Protein AF-A0A1F9TU70-F1 (afdb_monomer_lite)

Sequence (97 aa):
MGNFELYSAGGLNFVEAAVWILIGFYLFFRSKASATGQGKDYLLLSALFLAFGLSDVVEVYSGAWWKPWWLLAWKALNAIGLLYLAGKLYLAERGKP

Radius of gyration: 15.64 Å; chains: 1; bounding box: 32×26×56 Å

Secondary structure (DSSP, 8-state):
-----TTSHHHHHHHHHHHHHHHHHHHHHHHHT--SSTHHHHHHHHHHHHHHHHHHHHHHHHSSTTSSHHHHHHHHHHHHHHHHHHHHHHHHHHT--

Structure (mmCIF, N/CA/C/O backbone):
data_AF-A0A1F9TU70-F1
#
_entry.id   AF-A0A1F9TU70-F1
#
loop_
_atom_site.group_PDB
_atom_site.id
_atom_site.type_symbol
_atom_site.label_atom_id
_atom_site.label_alt_id
_atom_site.label_comp_id
_atom_site.label_asym_id
_atom_site.label_entity_id
_atom_site.label_seq_id
_atom_site.pdbx_PDB_ins_code
_atom_site.Cartn_x
_atom_site.Cartn_y
_atom_site.Cartn_z
_atom_site.occupancy
_atom_site.B_iso_or_equiv
_atom_site.auth_seq_id
_atom_site.auth_comp_id
_atom_site.auth_asym_id
_atom_site.auth_atom_id
_atom_site.pdbx_PDB_model_num
ATOM 1 N N . MET A 1 1 ? 3.834 -10.294 -28.839 1.00 42.44 1 MET A N 1
ATOM 2 C CA . MET A 1 1 ? 3.552 -10.263 -27.390 1.00 42.44 1 MET A CA 1
ATOM 3 C C . MET A 1 1 ? 4.464 -11.301 -26.774 1.00 42.44 1 MET A C 1
ATOM 5 O O . MET A 1 1 ? 4.300 -12.469 -27.093 1.00 42.44 1 MET A O 1
ATOM 9 N N . GLY A 1 2 ? 5.523 -10.865 -26.085 1.00 50.69 2 GLY A N 1
ATOM 10 C CA . GLY A 1 2 ? 6.510 -11.777 -25.502 1.00 50.69 2 GLY A CA 1
ATOM 11 C C . GLY A 1 2 ? 5.842 -12.699 -24.488 1.00 50.69 2 GLY A C 1
ATOM 12 O O . GLY A 1 2 ? 4.907 -12.282 -23.807 1.00 50.69 2 GLY A O 1
ATOM 13 N N . ASN A 1 3 ? 6.282 -13.952 -24.450 1.00 58.78 3 ASN A N 1
ATOM 14 C CA . ASN A 1 3 ? 5.749 -14.976 -23.562 1.00 58.78 3 ASN A CA 1
ATOM 15 C C . ASN A 1 3 ? 5.784 -14.446 -22.121 1.00 58.78 3 ASN A C 1
ATOM 17 O O . ASN A 1 3 ? 6.839 -14.034 -21.643 1.00 58.78 3 ASN A O 1
ATOM 21 N N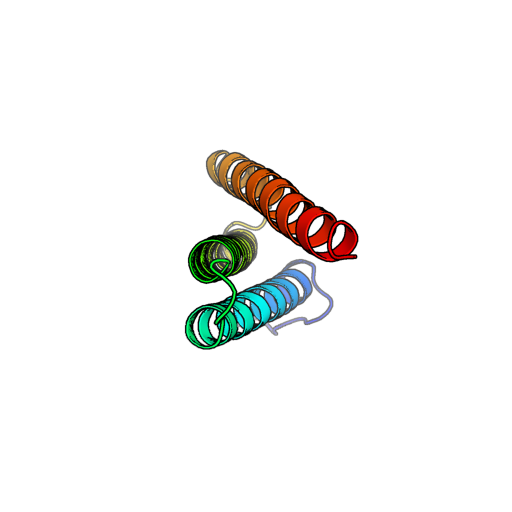 . PHE A 1 4 ? 4.635 -14.404 -21.446 1.00 61.94 4 PHE A N 1
ATOM 22 C CA . PHE A 1 4 ? 4.587 -14.089 -20.023 1.00 61.94 4 PHE A CA 1
ATOM 23 C C . PHE A 1 4 ? 5.292 -15.221 -19.267 1.00 61.94 4 PHE A C 1
ATOM 25 O O . PHE A 1 4 ? 4.722 -16.290 -19.051 1.00 61.94 4 PHE A O 1
ATOM 32 N N . GLU A 1 5 ? 6.560 -15.016 -18.923 1.00 73.81 5 GLU A N 1
ATOM 33 C CA . GLU A 1 5 ? 7.322 -15.951 -18.104 1.00 73.81 5 GLU A CA 1
ATOM 34 C C . GLU A 1 5 ? 7.027 -15.670 -16.633 1.00 73.81 5 GLU A C 1
ATOM 36 O O . GLU A 1 5 ? 7.590 -14.752 -16.034 1.00 73.81 5 GLU A O 1
ATOM 41 N N . LEU A 1 6 ? 6.144 -16.479 -16.043 1.00 66.75 6 LEU A N 1
ATOM 42 C CA . LEU A 1 6 ? 5.756 -16.375 -14.633 1.00 66.75 6 LEU A CA 1
ATOM 43 C C . LEU A 1 6 ? 6.969 -16.401 -13.683 1.00 66.75 6 LEU A C 1
ATOM 45 O O . LEU A 1 6 ? 6.958 -15.733 -12.658 1.00 66.75 6 LEU A O 1
ATOM 49 N N . TYR A 1 7 ? 8.020 -17.141 -14.047 1.00 74.88 7 TYR A N 1
ATOM 50 C CA . TYR A 1 7 ? 9.246 -17.283 -13.255 1.00 74.88 7 TYR A CA 1
ATOM 51 C C . TYR A 1 7 ? 10.280 -16.171 -13.488 1.00 74.88 7 TYR A C 1
ATOM 53 O O . TYR A 1 7 ? 11.363 -16.208 -12.907 1.00 74.88 7 TYR A O 1
ATOM 61 N N . SER A 1 8 ? 9.974 -15.184 -14.331 1.00 82.25 8 SER A N 1
ATOM 62 C CA . SER A 1 8 ? 10.803 -13.985 -14.461 1.00 82.25 8 SER A CA 1
ATOM 63 C C . SER A 1 8 ? 10.569 -13.035 -13.284 1.00 82.25 8 SER A C 1
ATOM 65 O O . SER A 1 8 ? 9.506 -13.051 -12.662 1.00 82.25 8 SER A O 1
ATOM 67 N N . ALA A 1 9 ? 11.529 -12.145 -13.016 1.00 80.81 9 ALA A N 1
ATOM 68 C CA . ALA A 1 9 ? 11.360 -11.096 -12.007 1.00 80.81 9 ALA A CA 1
ATOM 69 C C . ALA A 1 9 ? 10.086 -10.260 -12.253 1.00 80.81 9 ALA A C 1
ATOM 71 O O . ALA A 1 9 ? 9.345 -9.968 -11.323 1.00 80.81 9 ALA A O 1
ATOM 72 N N . GLY A 1 10 ? 9.773 -9.949 -13.517 1.00 81.62 10 GLY A N 1
ATOM 73 C CA . GLY A 1 10 ? 8.542 -9.242 -13.876 1.00 81.62 10 GLY A CA 1
ATOM 74 C C . GLY A 1 10 ? 7.269 -10.065 -13.642 1.00 81.62 10 GLY A C 1
ATOM 75 O O . GLY A 1 10 ? 6.265 -9.522 -13.189 1.00 81.62 10 GLY A O 1
ATOM 76 N N . GLY A 1 11 ? 7.306 -11.373 -13.916 1.00 82.00 11 GLY A N 1
ATOM 77 C CA . GLY A 1 11 ? 6.185 -12.284 -13.670 1.00 82.00 11 GLY A CA 1
ATOM 78 C C . 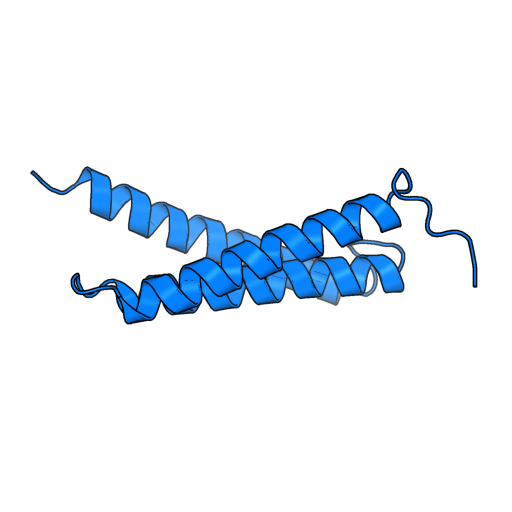GLY A 1 11 ? 5.849 -12.412 -12.184 1.00 82.00 11 GLY A C 1
ATOM 79 O O . GLY A 1 11 ? 4.680 -12.300 -11.813 1.00 82.00 11 GLY A O 1
ATOM 80 N N . LEU A 1 12 ? 6.870 -12.565 -11.336 1.00 87.44 12 LEU A N 1
ATOM 81 C CA . LEU A 1 12 ? 6.714 -12.618 -9.879 1.00 87.44 12 LEU A CA 1
ATOM 82 C C . LEU A 1 12 ? 6.201 -11.288 -9.315 1.00 87.44 12 LEU A C 1
ATOM 84 O O . LEU A 1 12 ? 5.194 -11.295 -8.610 1.00 87.44 12 LEU A O 1
ATOM 88 N N . ASN A 1 13 ? 6.784 -10.160 -9.731 1.00 88.38 13 ASN A N 1
ATOM 89 C CA . ASN A 1 13 ? 6.324 -8.826 -9.332 1.00 88.38 13 ASN A CA 1
ATOM 90 C C . ASN A 1 13 ? 4.853 -8.573 -9.717 1.00 88.38 13 ASN A C 1
ATOM 92 O O . ASN A 1 13 ? 4.114 -7.912 -8.991 1.00 88.38 13 ASN A O 1
ATOM 96 N N . PHE A 1 14 ? 4.380 -9.113 -10.847 1.00 89.44 14 PHE A N 1
ATOM 97 C CA . PHE A 1 14 ? 2.971 -8.994 -11.237 1.00 89.44 14 PHE A CA 1
ATOM 98 C C . PHE A 1 14 ? 2.037 -9.806 -10.326 1.00 89.44 14 PHE A C 1
ATOM 100 O O . PHE A 1 14 ? 0.937 -9.356 -9.994 1.00 89.44 14 PHE A O 1
ATOM 107 N N . VAL A 1 15 ? 2.468 -10.996 -9.898 1.00 92.44 15 VAL A N 1
ATOM 108 C CA . VAL A 1 15 ? 1.733 -11.796 -8.906 1.00 92.44 15 VAL A CA 1
ATOM 109 C C . VAL A 1 15 ? 1.723 -11.090 -7.551 1.00 92.44 15 VAL A C 1
ATOM 111 O O . VAL A 1 15 ? 0.668 -11.010 -6.923 1.00 92.44 15 VAL A O 1
ATOM 114 N N . GLU A 1 16 ? 2.855 -10.531 -7.124 1.00 92.25 16 GLU A N 1
ATOM 115 C CA . GLU A 1 16 ? 2.954 -9.734 -5.896 1.00 92.25 16 GLU A CA 1
ATOM 116 C C . GLU A 1 16 ? 2.002 -8.536 -5.941 1.00 92.25 16 GLU A C 1
ATOM 118 O O . GLU A 1 16 ? 1.183 -8.372 -5.033 1.00 92.25 16 GLU A O 1
ATOM 123 N N . ALA A 1 17 ? 1.985 -7.789 -7.049 1.00 94.62 17 ALA A N 1
ATOM 124 C CA . ALA A 1 17 ? 1.038 -6.700 -7.268 1.00 94.62 17 ALA A CA 1
ATOM 125 C C . ALA A 1 17 ? -0.420 -7.145 -7.073 1.00 94.62 17 ALA A C 1
ATOM 127 O O . ALA A 1 17 ? -1.193 -6.475 -6.380 1.00 94.62 17 ALA A O 1
ATOM 128 N N . ALA A 1 18 ? -0.800 -8.288 -7.654 1.00 95.62 18 ALA A N 1
ATOM 129 C CA . ALA A 1 18 ? -2.144 -8.838 -7.514 1.00 95.62 18 ALA A CA 1
ATOM 130 C C . ALA A 1 18 ? -2.465 -9.188 -6.052 1.00 95.62 18 ALA A C 1
ATOM 132 O O . ALA A 1 18 ? -3.549 -8.855 -5.569 1.00 95.62 18 ALA A O 1
ATOM 133 N N . VAL A 1 19 ? -1.524 -9.799 -5.326 1.00 97.06 19 VAL A N 1
ATOM 134 C CA . VAL A 1 19 ? -1.684 -10.122 -3.900 1.00 97.06 19 VAL A CA 1
ATOM 135 C C . VAL A 1 19 ? -1.901 -8.854 -3.074 1.00 97.06 19 VAL A C 1
ATOM 137 O O . VAL A 1 19 ? -2.866 -8.785 -2.306 1.00 97.06 19 VAL A O 1
ATOM 140 N N . TRP A 1 20 ? -1.073 -7.824 -3.259 1.00 97.50 20 TRP A N 1
ATOM 141 C CA . TRP A 1 20 ? -1.217 -6.561 -2.529 1.00 97.50 20 TRP A CA 1
ATOM 142 C C . TRP A 1 20 ? -2.548 -5.876 -2.818 1.00 97.50 20 TRP A C 1
ATOM 144 O O . TRP A 1 20 ? -3.221 -5.409 -1.896 1.00 97.50 20 TRP A O 1
ATOM 154 N N . ILE A 1 21 ? -2.977 -5.877 -4.079 1.00 97.50 21 ILE A N 1
ATOM 155 C CA . ILE A 1 21 ? -4.256 -5.291 -4.479 1.00 97.50 21 ILE A CA 1
ATOM 156 C C . ILE A 1 21 ? -5.434 -6.040 -3.841 1.00 97.50 21 ILE A C 1
ATOM 158 O O . ILE A 1 21 ? -6.353 -5.407 -3.313 1.00 97.50 21 ILE A O 1
ATOM 162 N N . LEU A 1 22 ? -5.404 -7.376 -3.829 1.00 98.06 22 LEU A N 1
ATOM 163 C CA . LEU A 1 22 ? -6.443 -8.195 -3.198 1.00 98.06 22 LEU A CA 1
ATOM 164 C C . LEU A 1 22 ? -6.534 -7.943 -1.686 1.00 98.06 22 LEU A C 1
ATOM 166 O O . LEU A 1 22 ? -7.641 -7.785 -1.161 1.00 98.06 22 LEU A O 1
ATOM 170 N N . ILE A 1 23 ? -5.394 -7.830 -0.996 1.00 97.69 23 ILE A N 1
ATOM 171 C CA . ILE A 1 23 ? -5.348 -7.442 0.424 1.00 97.69 23 ILE A CA 1
ATOM 172 C C . ILE A 1 23 ? -5.954 -6.045 0.609 1.00 97.69 23 ILE A C 1
ATOM 174 O O . ILE A 1 23 ? -6.786 -5.842 1.496 1.00 97.69 23 ILE A O 1
ATOM 178 N N . GLY A 1 24 ? -5.598 -5.094 -0.257 1.00 97.19 24 GLY A N 1
ATOM 179 C CA . GLY A 1 24 ? -6.153 -3.744 -0.252 1.00 97.19 24 GLY A CA 1
ATOM 180 C C . GLY A 1 24 ? -7.681 -3.733 -0.352 1.00 97.19 24 GLY A C 1
ATOM 181 O O . GLY A 1 24 ? -8.349 -3.089 0.462 1.00 97.19 24 GLY A O 1
ATOM 182 N N . PHE A 1 25 ? -8.260 -4.495 -1.281 1.00 98.00 25 PHE A N 1
ATOM 183 C CA . PHE A 1 25 ? -9.716 -4.619 -1.404 1.00 98.00 25 PHE A CA 1
ATOM 184 C C . PHE A 1 25 ? -10.361 -5.306 -0.201 1.00 98.00 25 PHE A C 1
ATOM 186 O O . PHE A 1 25 ? -11.382 -4.828 0.299 1.00 98.00 25 PHE A O 1
ATOM 193 N N . TYR A 1 26 ? -9.763 -6.381 0.312 1.00 97.06 26 TYR A N 1
ATOM 194 C CA . TYR A 1 26 ? -10.246 -7.031 1.530 1.00 97.06 26 TYR A CA 1
ATOM 195 C C . TYR A 1 26 ? -10.329 -6.036 2.700 1.00 97.06 26 TYR A C 1
ATOM 197 O O . TYR A 1 26 ? -11.367 -5.924 3.360 1.00 97.06 26 TYR A O 1
ATOM 205 N N . LEU A 1 27 ? -9.275 -5.243 2.909 1.00 96.38 27 LEU A N 1
ATOM 206 C CA . LEU A 1 27 ? -9.227 -4.226 3.960 1.00 96.38 27 LEU A CA 1
ATOM 207 C C . LEU A 1 27 ? -10.235 -3.094 3.733 1.00 96.38 27 LEU A C 1
ATOM 209 O O . LEU A 1 27 ? -10.821 -2.596 4.696 1.00 96.38 27 LEU A O 1
ATOM 213 N N . PHE A 1 28 ? -10.506 -2.725 2.479 1.00 96.94 28 PHE A N 1
ATOM 214 C CA . PHE A 1 28 ? -11.551 -1.755 2.152 1.00 96.94 28 PHE A CA 1
ATOM 215 C C . PHE A 1 28 ? -12.924 -2.244 2.619 1.00 96.94 28 PHE A C 1
ATOM 217 O O . PHE A 1 28 ? -13.644 -1.514 3.303 1.00 96.94 28 PHE A O 1
ATOM 224 N N . PHE A 1 29 ? -13.288 -3.490 2.315 1.00 95.94 29 PHE A N 1
ATOM 225 C CA . PHE A 1 29 ? -14.561 -4.048 2.775 1.00 95.94 29 PHE A CA 1
ATOM 226 C C . PHE A 1 29 ? -14.583 -4.227 4.299 1.00 95.94 29 PHE A C 1
ATOM 228 O O . PHE A 1 29 ? -15.585 -3.902 4.943 1.00 95.94 29 PHE A O 1
ATOM 235 N N . ARG A 1 30 ? -13.455 -4.622 4.901 1.00 92.88 30 ARG A N 1
ATOM 236 C CA . ARG A 1 30 ? -13.299 -4.697 6.361 1.00 92.88 30 ARG A CA 1
ATOM 237 C C . ARG A 1 30 ? -13.470 -3.341 7.047 1.00 92.88 30 ARG A C 1
ATOM 239 O O . ARG A 1 30 ? -14.019 -3.300 8.150 1.00 92.88 30 ARG A O 1
ATOM 246 N N . SER A 1 31 ? -13.044 -2.251 6.402 1.00 93.94 31 SER A N 1
ATOM 247 C CA . SER A 1 31 ? -13.206 -0.885 6.913 1.00 93.94 31 SER A CA 1
ATOM 248 C C . SER A 1 31 ? -14.679 -0.506 7.076 1.00 93.94 31 SER A C 1
ATOM 250 O O . SER A 1 31 ? -15.046 0.085 8.090 1.00 93.94 31 SER A O 1
ATOM 252 N N . LYS A 1 32 ? -15.533 -0.937 6.136 1.00 91.44 32 LYS A N 1
ATOM 253 C CA . LYS A 1 32 ? -16.984 -0.695 6.151 1.00 91.44 32 LYS A CA 1
ATOM 254 C C . LYS A 1 32 ? -17.713 -1.534 7.197 1.00 91.44 32 LYS A C 1
ATOM 256 O O . LYS A 1 32 ? -18.699 -1.080 7.761 1.00 91.44 32 LYS A O 1
ATOM 261 N N . ALA A 1 33 ? -17.216 -2.739 7.468 1.00 87.38 33 ALA A N 1
ATOM 262 C CA . ALA A 1 33 ? -17.762 -3.641 8.483 1.00 87.38 33 ALA A CA 1
ATOM 263 C C . ALA A 1 33 ? -17.240 -3.353 9.906 1.00 87.38 33 ALA A C 1
ATOM 265 O O . ALA A 1 33 ? -17.609 -4.040 10.858 1.00 87.38 33 ALA A O 1
ATOM 266 N N . SER A 1 34 ? -16.335 -2.383 10.077 1.00 80.38 34 SER A N 1
ATOM 267 C CA . SER A 1 34 ? -15.691 -2.133 11.365 1.00 80.38 34 SE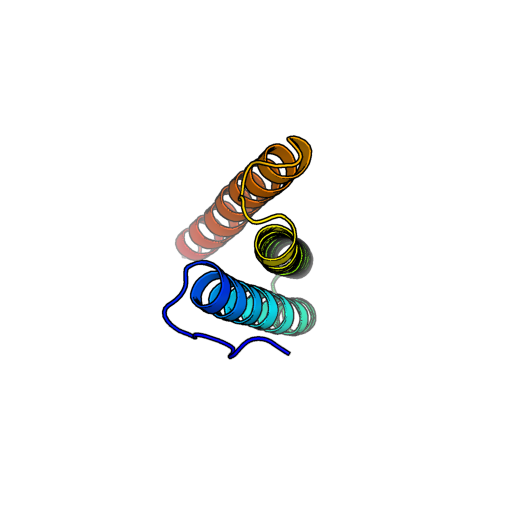R A CA 1
ATOM 268 C C . SER A 1 34 ? -16.587 -1.324 12.304 1.00 80.38 34 SER A C 1
ATOM 270 O O . SER A 1 34 ? -16.684 -0.106 12.191 1.00 80.38 34 SER A O 1
ATOM 272 N N . ALA A 1 35 ? -17.184 -2.000 13.287 1.00 73.75 35 ALA A N 1
ATOM 273 C CA . ALA A 1 35 ? -17.934 -1.356 14.367 1.00 73.75 35 ALA A CA 1
ATOM 274 C C . AL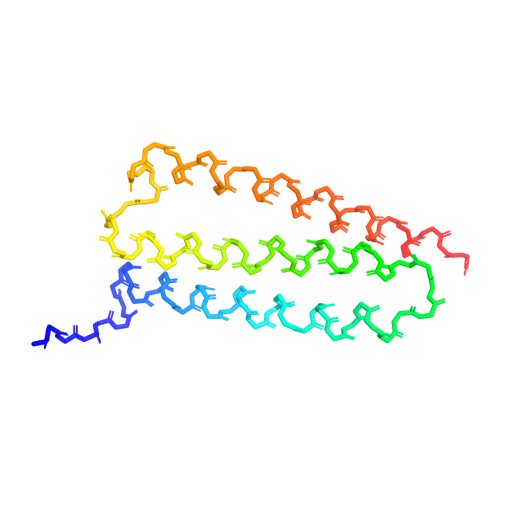A A 1 35 ? -17.029 -0.696 15.434 1.00 73.75 35 ALA A C 1
ATOM 276 O O . ALA A 1 35 ? -17.503 0.065 16.271 1.00 73.75 35 ALA A O 1
ATOM 277 N N . THR A 1 36 ? -15.719 -0.972 15.425 1.00 68.75 36 THR A N 1
ATOM 278 C CA . THR A 1 36 ? -14.799 -0.677 16.541 1.00 68.75 36 THR A CA 1
ATOM 279 C C . THR A 1 36 ? -14.030 0.644 16.418 1.00 68.75 36 THR A C 1
ATOM 281 O O . THR A 1 36 ? -12.919 0.753 16.930 1.00 68.75 36 THR A O 1
ATOM 284 N N . GLY A 1 37 ? -14.545 1.653 15.708 1.00 80.38 37 GLY A N 1
ATOM 285 C CA . GLY A 1 37 ? -13.863 2.951 15.512 1.00 80.38 37 GLY A CA 1
ATOM 286 C C . GLY A 1 37 ? -12.589 2.900 14.643 1.00 80.38 37 GLY A C 1
ATOM 287 O O . GLY A 1 37 ? -12.124 3.928 14.159 1.00 80.38 37 GLY A O 1
ATOM 288 N N . GLN A 1 38 ? -12.073 1.702 14.359 1.00 87.81 38 GLN A N 1
ATOM 289 C CA . GLN A 1 38 ? -10.868 1.439 13.560 1.00 87.81 38 GLN A CA 1
ATOM 290 C C . GLN A 1 38 ? -11.130 1.445 12.045 1.00 87.81 38 GLN A C 1
ATOM 292 O O . GLN A 1 38 ? -10.235 1.160 11.255 1.00 87.81 38 GLN A O 1
ATOM 297 N N . GLY A 1 39 ? -12.355 1.756 11.602 1.00 91.38 39 GLY A N 1
ATOM 298 C CA . GLY A 1 39 ? -12.707 1.781 10.177 1.00 91.38 39 GLY A CA 1
ATOM 299 C C . GLY A 1 39 ? -11.800 2.703 9.357 1.00 91.38 39 GLY A C 1
ATOM 300 O O . GLY A 1 39 ? -11.348 2.321 8.283 1.00 91.38 39 GLY A O 1
ATOM 301 N N . LYS A 1 40 ? -11.440 3.875 9.898 1.00 94.06 40 LYS A N 1
ATOM 302 C CA . LYS A 1 40 ? -10.508 4.804 9.235 1.00 94.06 40 LYS A CA 1
ATOM 303 C C . LYS A 1 40 ? -9.118 4.197 9.033 1.00 94.06 40 LYS A C 1
ATOM 305 O O . LYS A 1 40 ? -8.525 4.391 7.979 1.00 94.06 40 LYS A O 1
ATOM 310 N N . ASP A 1 41 ? -8.630 3.430 10.003 1.00 94.69 41 ASP A N 1
ATOM 311 C CA . ASP A 1 41 ? -7.312 2.797 9.925 1.00 94.69 41 ASP A CA 1
ATOM 312 C C . ASP A 1 41 ? -7.285 1.690 8.873 1.00 94.69 41 ASP A C 1
ATOM 314 O O . ASP A 1 41 ? -6.364 1.644 8.063 1.00 94.69 41 ASP A O 1
ATOM 318 N N . TYR A 1 42 ? -8.328 0.855 8.814 1.00 95.31 42 TYR A N 1
ATOM 319 C CA . TYR A 1 42 ? -8.471 -0.144 7.751 1.00 95.31 42 TYR A CA 1
ATOM 320 C C . TYR A 1 42 ? -8.611 0.492 6.363 1.00 95.31 42 TYR A C 1
ATOM 322 O O . TYR A 1 42 ? -8.089 -0.054 5.392 1.00 95.31 42 TYR A O 1
ATOM 330 N N . LEU A 1 43 ? -9.278 1.646 6.257 1.00 96.62 43 LEU A N 1
ATOM 331 C CA . LEU A 1 43 ? -9.393 2.381 4.996 1.00 96.62 43 LEU A CA 1
ATOM 332 C C . LEU A 1 43 ? -8.036 2.932 4.536 1.00 96.62 43 LEU A C 1
ATOM 334 O O . LEU A 1 43 ? -7.690 2.810 3.363 1.00 96.62 43 LEU A O 1
ATOM 338 N N . LEU A 1 44 ? -7.251 3.502 5.452 1.00 96.75 44 LEU A N 1
ATOM 339 C CA . LEU A 1 44 ? -5.898 3.969 5.142 1.00 96.75 44 LEU A CA 1
ATOM 340 C C . LEU A 1 44 ? -4.968 2.802 4.790 1.00 96.75 44 LEU A C 1
ATOM 342 O O . LEU A 1 44 ? -4.229 2.885 3.813 1.00 96.75 44 LEU A O 1
ATOM 346 N N . LEU A 1 45 ? -5.042 1.695 5.533 1.00 96.56 45 LEU A N 1
ATOM 347 C CA . LEU A 1 45 ? -4.254 0.496 5.255 1.00 96.56 45 LEU A CA 1
ATOM 348 C C . LEU A 1 45 ? -4.609 -0.095 3.881 1.00 96.56 45 LEU A C 1
ATOM 350 O O . LEU A 1 45 ? -3.718 -0.459 3.120 1.00 96.56 45 LEU A O 1
ATOM 354 N N . SER A 1 46 ? -5.897 -0.106 3.528 1.00 97.62 46 SER A N 1
ATOM 355 C CA . SER A 1 46 ? -6.370 -0.467 2.190 1.00 97.62 46 SER A CA 1
ATOM 356 C C . SER A 1 46 ? -5.726 0.395 1.101 1.00 97.62 46 SER A C 1
ATOM 358 O O . SER A 1 46 ? -5.156 -0.149 0.155 1.00 97.62 46 SER A O 1
ATOM 360 N N . ALA A 1 47 ? -5.753 1.722 1.255 1.00 97.94 47 ALA A N 1
ATOM 361 C CA . ALA A 1 47 ? -5.155 2.639 0.288 1.00 97.94 47 ALA A CA 1
ATOM 362 C C . ALA A 1 47 ? -3.644 2.401 0.114 1.00 97.94 47 ALA A C 1
ATOM 364 O O . ALA A 1 47 ? -3.157 2.418 -1.015 1.00 97.94 47 ALA A O 1
ATOM 365 N N . LEU A 1 48 ? -2.919 2.124 1.202 1.00 98.00 48 LEU A N 1
ATOM 366 C CA . LEU A 1 48 ? -1.486 1.818 1.154 1.00 98.00 48 LEU A CA 1
ATOM 367 C C . LEU A 1 48 ? -1.193 0.496 0.434 1.00 98.00 48 LEU A C 1
ATOM 369 O O . LEU A 1 48 ? -0.295 0.448 -0.399 1.00 98.00 48 LEU A O 1
ATOM 373 N N . PHE A 1 49 ? -1.962 -0.567 0.693 1.00 97.94 49 PHE A N 1
ATOM 374 C CA . PHE A 1 49 ? -1.793 -1.844 -0.013 1.00 97.94 49 PHE A CA 1
ATOM 375 C C . PHE A 1 49 ? -2.097 -1.725 -1.510 1.00 97.94 49 PHE A C 1
ATOM 377 O O . PHE A 1 49 ? -1.337 -2.234 -2.333 1.00 97.94 49 PHE A O 1
ATOM 384 N N . LEU A 1 50 ? -3.162 -1.002 -1.874 1.00 97.88 50 LEU A N 1
ATOM 385 C CA . LEU A 1 50 ? -3.474 -0.714 -3.277 1.00 97.88 50 LEU A CA 1
ATOM 386 C C . LEU A 1 50 ? -2.348 0.094 -3.936 1.00 97.88 50 LEU A C 1
ATOM 388 O O . LEU A 1 50 ? -1.919 -0.234 -5.040 1.00 97.88 50 LEU A O 1
ATOM 392 N N . ALA A 1 51 ? -1.836 1.122 -3.257 1.00 97.62 51 ALA A N 1
ATOM 393 C CA . ALA A 1 51 ? -0.738 1.937 -3.764 1.00 97.62 51 ALA A CA 1
ATOM 394 C C . ALA A 1 51 ? 0.571 1.139 -3.887 1.00 97.62 51 ALA A C 1
ATOM 396 O O . ALA A 1 51 ? 1.302 1.327 -4.855 1.00 97.62 51 ALA A O 1
ATOM 397 N N . PHE A 1 52 ? 0.863 0.236 -2.950 1.00 96.94 52 PHE A N 1
ATOM 398 C CA . PHE A 1 52 ? 2.039 -0.629 -3.021 1.00 96.94 52 PHE A CA 1
ATOM 399 C C . PHE A 1 52 ? 1.934 -1.611 -4.195 1.00 96.94 52 PHE A C 1
ATOM 401 O O . PHE A 1 52 ? 2.856 -1.683 -5.003 1.00 96.94 52 PHE A O 1
ATOM 408 N N . GLY A 1 53 ? 0.779 -2.259 -4.381 1.00 96.06 53 GLY A N 1
ATOM 409 C CA . GLY A 1 53 ? 0.550 -3.128 -5.539 1.00 96.06 53 GLY A CA 1
ATOM 410 C C . GLY A 1 53 ? 0.636 -2.387 -6.878 1.00 96.06 53 GLY A C 1
ATOM 411 O O . GLY A 1 53 ? 1.222 -2.895 -7.829 1.00 96.06 53 GLY A O 1
ATOM 412 N N . LEU A 1 54 ? 0.145 -1.144 -6.956 1.00 95.69 54 LEU A N 1
ATOM 413 C CA . LEU A 1 54 ? 0.348 -0.300 -8.141 1.00 95.69 54 LEU A CA 1
ATOM 414 C C . LEU A 1 54 ? 1.828 0.038 -8.376 1.00 95.69 54 LEU A C 1
ATOM 416 O O . LEU A 1 54 ? 2.251 0.130 -9.527 1.00 95.69 54 LEU A O 1
ATOM 420 N N . SER A 1 55 ? 2.623 0.197 -7.316 1.00 95.06 55 SER A N 1
ATOM 421 C CA . SER A 1 55 ? 4.065 0.422 -7.447 1.00 95.06 55 SER A CA 1
ATOM 422 C C . SER A 1 55 ? 4.792 -0.795 -8.036 1.00 95.06 55 SER A C 1
ATOM 424 O O . SER A 1 55 ? 5.712 -0.617 -8.831 1.00 95.06 55 SER A O 1
ATOM 426 N N . ASP A 1 56 ? 4.333 -2.014 -7.738 1.00 93.75 56 ASP A N 1
ATOM 427 C CA . ASP A 1 56 ? 4.870 -3.253 -8.319 1.00 93.75 56 ASP A CA 1
ATOM 428 C C . ASP A 1 56 ? 4.493 -3.380 -9.802 1.00 93.75 56 ASP A C 1
ATOM 430 O O . ASP A 1 56 ? 5.319 -3.764 -10.628 1.00 93.75 56 ASP A O 1
ATOM 434 N N . VAL A 1 57 ? 3.286 -2.951 -10.190 1.00 92.69 57 VAL A N 1
ATOM 435 C CA . VAL A 1 57 ? 2.918 -2.844 -11.613 1.00 92.69 57 VAL A CA 1
ATOM 436 C C . VAL A 1 57 ? 3.849 -1.869 -12.342 1.00 92.69 57 VAL A C 1
ATOM 438 O O . VAL A 1 57 ? 4.352 -2.184 -13.420 1.00 92.69 57 VAL A O 1
ATOM 441 N N . VAL A 1 58 ? 4.116 -0.696 -11.758 1.00 92.44 58 VAL A N 1
ATOM 442 C CA . VAL A 1 58 ? 5.053 0.279 -12.341 1.00 92.44 58 VAL A CA 1
ATOM 443 C C . VAL A 1 58 ? 6.468 -0.292 -12.435 1.00 92.44 58 VAL A C 1
ATOM 445 O O . VAL A 1 58 ? 7.138 -0.043 -13.434 1.00 92.44 58 VAL A O 1
ATOM 448 N N . GLU A 1 59 ? 6.903 -1.086 -11.458 1.00 92.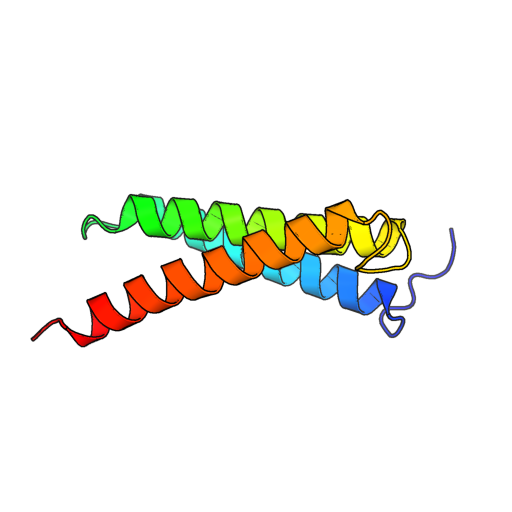00 59 GLU A N 1
ATOM 449 C CA . GLU A 1 59 ? 8.189 -1.786 -11.488 1.00 92.00 59 GLU A CA 1
ATOM 450 C C . GLU A 1 59 ? 8.301 -2.764 -12.664 1.00 92.00 59 GLU A C 1
ATOM 452 O O . GLU A 1 59 ? 9.332 -2.789 -13.340 1.00 92.00 59 GLU A O 1
ATOM 457 N N . VAL A 1 60 ? 7.242 -3.528 -12.955 1.00 90.62 60 VAL A N 1
ATOM 458 C CA . VAL A 1 60 ? 7.215 -4.430 -14.119 1.00 90.62 60 VAL A CA 1
ATOM 459 C C . VAL A 1 60 ? 7.428 -3.649 -15.418 1.00 90.62 60 VAL A C 1
ATOM 461 O O . VAL A 1 60 ? 8.176 -4.094 -16.288 1.00 90.62 60 VAL A O 1
ATOM 464 N N . TYR A 1 61 ? 6.821 -2.465 -15.546 1.00 87.38 61 TYR A N 1
ATOM 465 C CA . TYR A 1 61 ? 6.980 -1.617 -16.732 1.00 87.38 61 TYR A CA 1
ATOM 466 C C . TYR A 1 61 ? 8.313 -0.865 -16.780 1.00 87.38 61 TYR A C 1
ATOM 468 O O . TYR A 1 61 ? 8.835 -0.614 -17.867 1.00 87.38 61 TYR A O 1
ATOM 476 N N . SER A 1 62 ? 8.863 -0.475 -15.630 1.00 88.75 62 SER A N 1
ATOM 477 C CA . SER A 1 62 ? 10.125 0.262 -15.561 1.00 88.75 62 SER A CA 1
ATOM 478 C C . SER A 1 62 ? 11.357 -0.644 -15.620 1.00 88.75 62 SER A C 1
ATOM 480 O O . SER A 1 62 ? 12.460 -0.166 -15.902 1.00 88.75 62 SER A O 1
ATOM 482 N N . GLY A 1 63 ? 11.174 -1.940 -15.350 1.00 88.00 63 GLY A N 1
ATOM 483 C CA . GLY A 1 63 ? 12.224 -2.953 -15.281 1.00 88.00 63 GLY A CA 1
ATOM 484 C C . GLY A 1 63 ? 13.094 -2.864 -14.025 1.00 88.00 63 GLY A C 1
ATOM 485 O O . GLY A 1 63 ? 14.056 -3.621 -13.907 1.00 88.00 63 GLY A O 1
ATOM 486 N N . ALA A 1 64 ? 12.807 -1.935 -13.106 1.00 88.44 64 ALA A N 1
ATOM 487 C CA . ALA A 1 64 ? 13.571 -1.769 -11.875 1.00 88.44 64 ALA A CA 1
ATOM 488 C C . ALA A 1 64 ? 12.778 -1.041 -10.781 1.00 88.44 64 ALA A C 1
ATOM 490 O O . ALA A 1 64 ? 12.263 0.054 -10.995 1.00 88.44 64 ALA A O 1
ATOM 491 N N . TRP A 1 65 ? 12.819 -1.577 -9.560 1.00 87.19 65 TRP A N 1
ATOM 492 C CA . TRP A 1 65 ? 12.140 -1.043 -8.368 1.00 87.19 65 TRP A CA 1
ATOM 493 C C . TRP A 1 65 ? 12.576 0.370 -7.927 1.00 87.19 65 TRP A C 1
ATOM 495 O O . TRP A 1 65 ? 11.903 1.011 -7.123 1.00 87.19 65 TRP A O 1
ATOM 505 N N . TRP A 1 66 ? 13.699 0.871 -8.449 1.00 87.50 66 TRP A N 1
ATOM 506 C CA . TRP A 1 66 ? 14.296 2.167 -8.101 1.00 87.50 66 TRP A CA 1
ATOM 507 C C . TRP A 1 66 ? 14.326 3.165 -9.265 1.00 87.50 66 TRP A C 1
ATOM 509 O O . TRP A 1 66 ? 14.702 4.321 -9.064 1.00 87.50 66 TRP A O 1
ATOM 519 N N . LYS A 1 67 ? 13.955 2.744 -10.482 1.00 87.00 67 LYS A N 1
ATOM 520 C CA . LYS A 1 67 ? 13.921 3.610 -11.663 1.00 87.00 67 LYS A CA 1
ATOM 521 C C . LYS A 1 67 ? 12.477 3.756 -12.133 1.00 87.00 67 LYS A C 1
ATOM 523 O O . LYS A 1 67 ? 11.831 2.745 -12.382 1.00 87.00 67 LYS A O 1
ATOM 528 N N . PRO A 1 68 ? 11.990 4.984 -12.347 1.00 90.00 68 PRO A N 1
ATOM 529 C CA . PRO A 1 68 ? 12.573 6.271 -11.933 1.00 90.00 68 PRO A CA 1
ATOM 530 C C . PRO A 1 68 ? 12.675 6.412 -10.398 1.00 90.00 68 PRO A C 1
ATOM 532 O O . PRO A 1 68 ? 11.961 5.735 -9.670 1.00 90.00 68 PRO A O 1
ATOM 535 N N . TRP A 1 69 ? 13.538 7.311 -9.903 1.00 92.31 69 TRP A N 1
ATOM 536 C CA . TRP A 1 69 ? 13.869 7.437 -8.467 1.00 92.31 69 TRP A CA 1
ATOM 537 C C . TRP A 1 69 ? 12.652 7.642 -7.550 1.00 92.31 69 TRP A C 1
ATOM 539 O O . TRP A 1 69 ? 12.674 7.252 -6.384 1.00 92.31 69 TRP A O 1
ATOM 549 N N . TRP A 1 70 ? 11.570 8.230 -8.069 1.00 92.81 70 TRP A N 1
ATOM 550 C CA . TRP A 1 70 ? 10.339 8.430 -7.306 1.00 92.81 70 TRP A CA 1
ATOM 551 C C . TRP A 1 70 ? 9.633 7.114 -6.966 1.00 92.81 70 TRP A C 1
ATOM 553 O O . TRP A 1 70 ? 8.892 7.071 -5.987 1.00 92.81 70 TRP A O 1
ATOM 563 N N . LEU A 1 71 ? 9.881 6.033 -7.712 1.00 93.56 71 LEU A N 1
ATOM 564 C CA . LEU A 1 71 ? 9.334 4.710 -7.412 1.00 93.56 71 LEU A CA 1
ATOM 565 C C . LEU A 1 71 ? 9.893 4.174 -6.091 1.00 93.56 71 LEU A C 1
ATOM 567 O O . LEU A 1 71 ? 9.143 3.654 -5.266 1.00 93.56 71 LEU A O 1
ATOM 571 N N . LEU A 1 72 ? 11.189 4.400 -5.848 1.00 94.06 72 LEU A N 1
ATOM 572 C CA . LEU A 1 72 ? 11.824 4.073 -4.575 1.00 94.06 72 LEU A CA 1
ATOM 573 C C . LEU A 1 72 ? 11.178 4.853 -3.425 1.00 94.06 72 LEU A C 1
ATOM 575 O O . LEU A 1 72 ? 10.824 4.268 -2.404 1.00 94.06 72 LEU A O 1
ATOM 579 N N . ALA A 1 73 ? 10.993 6.165 -3.603 1.00 95.38 73 ALA A N 1
ATOM 580 C CA . ALA A 1 73 ? 10.350 7.011 -2.599 1.00 95.38 73 ALA A CA 1
ATOM 581 C C . ALA A 1 73 ? 8.909 6.554 -2.317 1.00 95.38 73 ALA A C 1
ATOM 583 O O . ALA A 1 73 ? 8.499 6.480 -1.161 1.00 95.38 73 ALA A O 1
ATOM 584 N N . TRP A 1 74 ? 8.158 6.186 -3.355 1.00 95.81 74 TRP A N 1
ATOM 585 C CA . TRP A 1 74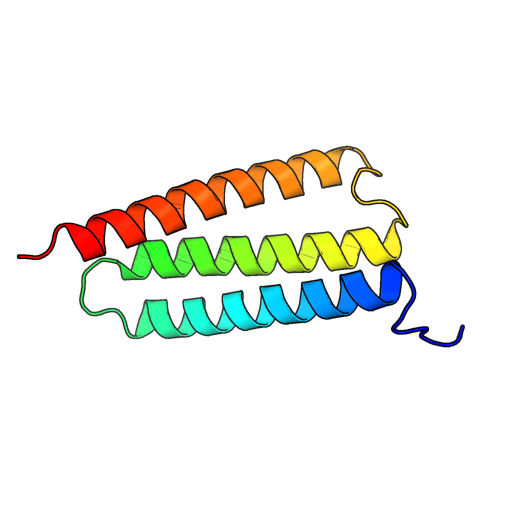 ? 6.796 5.678 -3.226 1.00 95.81 74 TRP A CA 1
ATOM 586 C C . TRP A 1 74 ? 6.736 4.362 -2.443 1.00 95.81 74 TRP A C 1
ATOM 588 O O . TRP A 1 74 ? 5.963 4.255 -1.486 1.00 95.81 74 TRP A O 1
ATOM 598 N N . LYS A 1 75 ? 7.580 3.385 -2.794 1.00 95.00 75 LYS A N 1
ATOM 599 C CA . LYS A 1 75 ? 7.678 2.105 -2.078 1.00 95.00 75 LYS A CA 1
ATOM 600 C C . LYS A 1 75 ? 8.085 2.311 -0.621 1.00 95.00 75 LYS A C 1
ATOM 602 O O . LYS A 1 75 ? 7.456 1.739 0.265 1.00 95.00 75 LYS A O 1
ATOM 607 N N . ALA A 1 76 ? 9.070 3.172 -0.360 1.00 96.25 76 ALA A N 1
ATOM 608 C CA . ALA A 1 76 ? 9.527 3.474 0.994 1.00 96.25 76 ALA A CA 1
ATOM 609 C C . ALA A 1 76 ? 8.428 4.130 1.848 1.00 96.25 76 ALA A C 1
ATOM 611 O O . ALA A 1 76 ? 8.173 3.686 2.968 1.00 96.25 76 ALA A O 1
ATOM 612 N N . LEU A 1 77 ? 7.734 5.142 1.316 1.00 96.62 77 LEU A N 1
ATOM 613 C CA . LEU A 1 77 ? 6.634 5.808 2.020 1.00 96.62 77 LEU A CA 1
ATOM 614 C C . LEU A 1 77 ? 5.474 4.847 2.303 1.00 96.62 77 LEU A C 1
ATOM 616 O O . LEU A 1 77 ? 4.943 4.846 3.415 1.00 96.62 77 LEU A O 1
ATOM 620 N N . ASN A 1 78 ? 5.116 3.994 1.338 1.00 96.81 78 ASN A N 1
ATOM 621 C CA . ASN A 1 78 ? 4.110 2.959 1.562 1.00 96.81 78 ASN A CA 1
ATOM 622 C C . ASN A 1 78 ? 4.546 1.965 2.636 1.00 96.81 78 ASN A C 1
ATOM 624 O O . ASN A 1 78 ? 3.772 1.695 3.548 1.00 96.81 78 ASN A O 1
ATOM 628 N N . ALA A 1 79 ? 5.772 1.442 2.558 1.00 96.44 79 ALA A N 1
ATOM 629 C CA . ALA A 1 79 ? 6.281 0.468 3.518 1.00 96.44 79 ALA A CA 1
ATOM 630 C C . ALA A 1 79 ? 6.260 1.026 4.949 1.00 96.44 79 ALA A C 1
ATOM 632 O O . ALA A 1 79 ? 5.784 0.358 5.866 1.00 96.44 79 ALA A O 1
ATOM 633 N N . ILE A 1 80 ? 6.691 2.277 5.138 1.00 98.06 80 ILE A N 1
ATOM 634 C CA . ILE A 1 80 ? 6.633 2.958 6.439 1.00 98.06 80 ILE A CA 1
ATOM 635 C C . ILE A 1 80 ? 5.183 3.088 6.921 1.00 98.06 80 ILE A C 1
ATOM 637 O O . ILE A 1 80 ? 4.885 2.756 8.070 1.00 98.06 80 ILE A O 1
ATOM 641 N N . GLY A 1 81 ? 4.270 3.532 6.052 1.00 97.44 81 GLY A N 1
ATOM 642 C CA . GLY A 1 81 ? 2.851 3.657 6.387 1.00 97.44 81 GLY A CA 1
ATOM 643 C C . GLY A 1 81 ? 2.211 2.320 6.771 1.00 97.44 81 GLY A C 1
ATOM 644 O O . GLY A 1 81 ? 1.470 2.255 7.755 1.00 97.44 81 GLY A O 1
ATOM 645 N N . LEU A 1 82 ? 2.528 1.252 6.030 1.00 97.06 82 LEU A N 1
ATOM 646 C CA . LEU A 1 82 ? 2.038 -0.105 6.277 1.00 97.06 82 LEU A CA 1
ATOM 647 C C . LEU A 1 82 ? 2.517 -0.610 7.637 1.00 97.06 82 LEU A C 1
ATOM 649 O O . LEU A 1 82 ? 1.694 -1.037 8.445 1.00 97.06 82 LEU A O 1
ATOM 653 N N . LEU A 1 83 ? 3.819 -0.504 7.920 1.00 97.19 83 LEU A N 1
ATOM 654 C CA . LEU A 1 83 ? 4.395 -0.916 9.203 1.00 97.19 83 LEU A CA 1
ATOM 655 C C . LEU A 1 83 ? 3.792 -0.131 10.372 1.00 97.19 83 LEU A C 1
ATOM 657 O O . LEU A 1 83 ? 3.430 -0.723 11.390 1.00 97.19 83 LEU A O 1
ATOM 661 N N . TYR A 1 84 ? 3.632 1.185 10.218 1.00 97.44 84 TYR A N 1
ATOM 662 C CA . TYR A 1 84 ? 3.048 2.037 11.250 1.00 97.44 84 TYR A CA 1
ATOM 663 C C . TYR A 1 84 ? 1.589 1.665 11.550 1.00 97.44 84 TYR A C 1
ATOM 665 O O . TYR A 1 84 ? 1.236 1.426 12.707 1.00 97.44 84 TYR A O 1
ATOM 673 N N . LEU A 1 85 ? 0.732 1.589 10.526 1.00 95.62 85 LEU A N 1
ATOM 674 C CA . LEU A 1 85 ? -0.694 1.312 10.719 1.00 95.62 85 LEU A CA 1
ATOM 675 C C . LEU A 1 85 ? -0.962 -0.129 11.149 1.00 95.62 85 LEU A C 1
ATOM 677 O O . LEU A 1 85 ? -1.774 -0.344 12.050 1.00 95.62 85 LEU A O 1
ATOM 681 N N . ALA A 1 86 ? -0.272 -1.104 10.556 1.00 93.56 86 ALA A N 1
ATOM 682 C CA . ALA A 1 86 ? -0.395 -2.498 10.964 1.00 93.56 86 ALA A CA 1
ATOM 683 C C . ALA A 1 86 ? 0.098 -2.692 12.405 1.00 93.56 86 ALA A C 1
ATOM 685 O O . ALA A 1 86 ? -0.590 -3.325 13.204 1.00 93.56 86 ALA A O 1
ATOM 686 N N . GLY A 1 87 ? 1.232 -2.081 12.770 1.00 94.69 87 GLY A N 1
ATOM 687 C CA . GLY A 1 87 ? 1.747 -2.099 14.139 1.00 94.69 87 GLY A CA 1
ATOM 688 C C . GLY A 1 87 ? 0.776 -1.462 15.134 1.00 94.69 87 GLY A C 1
ATOM 689 O O . GLY A 1 87 ? 0.491 -2.047 16.179 1.00 94.69 87 GLY A O 1
ATOM 690 N N . LYS A 1 88 ? 0.195 -0.308 14.787 1.00 94.00 88 LYS A N 1
ATOM 691 C CA . LYS A 1 88 ? -0.824 0.357 15.609 1.00 94.00 88 LYS A CA 1
ATOM 692 C C . LYS A 1 88 ? -2.041 -0.541 15.849 1.00 94.00 88 LYS A C 1
ATOM 694 O O . LYS A 1 88 ? -2.481 -0.667 16.990 1.00 94.00 88 LYS A O 1
ATOM 699 N N . LEU A 1 89 ? -2.572 -1.168 14.796 1.00 91.81 89 LEU A N 1
ATOM 700 C CA . LEU A 1 89 ? -3.720 -2.076 14.896 1.00 91.81 89 LEU A CA 1
ATOM 701 C C . LEU A 1 89 ? -3.387 -3.321 15.728 1.00 91.81 89 LEU A C 1
ATOM 703 O O . LEU A 1 89 ? -4.156 -3.682 16.615 1.00 91.81 89 LEU A O 1
ATOM 707 N N . TYR A 1 90 ? -2.215 -3.920 15.514 1.00 91.56 90 TYR A N 1
ATOM 708 C CA . TYR A 1 90 ? -1.754 -5.079 16.278 1.00 91.56 90 TYR A CA 1
ATOM 709 C C . TYR A 1 90 ? -1.645 -4.782 17.782 1.00 91.56 90 TYR A C 1
ATOM 711 O O . TYR A 1 90 ? -2.124 -5.556 18.613 1.00 91.56 90 TYR A O 1
ATOM 719 N N . LEU A 1 91 ? -1.063 -3.636 18.150 1.00 93.00 91 LEU A N 1
ATOM 720 C CA . LEU A 1 91 ? -0.966 -3.215 19.550 1.00 93.00 91 LEU A CA 1
ATOM 721 C C . LEU A 1 91 ? -2.344 -2.906 20.155 1.00 93.00 91 LEU A C 1
ATOM 723 O O . LEU A 1 91 ? -2.600 -3.262 21.305 1.00 93.00 91 LEU A O 1
ATOM 727 N N . ALA A 1 92 ? -3.248 -2.297 19.383 1.00 88.69 92 ALA A N 1
ATOM 728 C CA . ALA A 1 92 ? -4.615 -2.021 19.822 1.00 88.69 92 ALA A CA 1
ATOM 729 C C . ALA A 1 92 ? -5.440 -3.300 20.050 1.00 88.69 92 ALA A C 1
ATOM 731 O O . ALA A 1 92 ? -6.320 -3.316 20.908 1.00 88.69 92 ALA A O 1
ATOM 732 N N . GLU A 1 93 ? -5.175 -4.372 19.303 1.00 85.81 93 GLU A N 1
ATOM 733 C CA . GLU A 1 93 ? -5.788 -5.683 19.540 1.00 85.81 93 GLU A CA 1
ATOM 734 C C . GLU A 1 93 ? -5.200 -6.382 20.769 1.00 85.81 93 GLU A C 1
ATOM 736 O O . GLU A 1 93 ? -5.956 -6.948 21.555 1.00 85.81 93 GLU A O 1
ATOM 741 N N . ARG A 1 94 ? -3.881 -6.288 20.980 1.00 86.12 94 ARG A N 1
ATOM 742 C CA . ARG A 1 94 ? -3.190 -6.848 22.156 1.00 86.12 94 ARG A CA 1
ATOM 743 C C . ARG A 1 94 ? -3.553 -6.168 23.476 1.00 86.12 94 ARG A C 1
ATOM 745 O O . ARG A 1 94 ? -3.454 -6.805 24.516 1.00 86.12 94 ARG A O 1
ATOM 752 N N . GLY A 1 95 ? -3.918 -4.889 23.441 1.00 77.50 95 GLY A N 1
ATOM 753 C CA . GLY A 1 95 ? -4.277 -4.108 24.628 1.00 77.50 95 GLY A CA 1
ATOM 754 C C . GLY A 1 95 ? -5.723 -4.279 25.103 1.00 77.50 95 GLY A C 1
ATOM 755 O O . GLY A 1 95 ? -6.110 -3.626 26.071 1.00 77.50 95 GLY A O 1
ATOM 756 N N . LYS A 1 96 ? -6.540 -5.099 24.427 1.00 72.12 96 LYS A N 1
ATOM 757 C CA . LYS A 1 96 ? -7.896 -5.420 24.891 1.00 72.12 96 LYS A CA 1
ATOM 758 C C . LYS A 1 96 ? -7.803 -6.438 26.043 1.00 72.12 96 LYS A C 1
ATOM 760 O O . LYS A 1 96 ? -7.099 -7.430 25.860 1.00 72.12 96 LYS A O 1
ATOM 765 N N . PRO A 1 97 ? -8.442 -6.174 27.201 1.00 53.59 97 PRO A N 1
ATOM 766 C CA . PRO A 1 97 ? -8.417 -7.070 28.358 1.00 53.59 97 PRO A CA 1
ATOM 767 C C . PRO A 1 97 ? -9.092 -8.415 28.080 1.00 53.59 97 PRO A C 1
ATOM 769 O O . PRO A 1 97 ? -9.991 -8.460 27.206 1.00 53.59 97 PRO A O 1
#

pLDDT: mean 89.43, std 11.0, range [42.44, 98.06]

Foldseek 3Di:
DPPLDCPDPLNVLLVQLVVLLVQLVVLLVVLVVDPPVCSVLSPQLSVLSNQLSVLSVVCSVQVHCCPPVVSVVSNVVSVVSNCVSVVVVVVVVVPDD